Protein AF-A0A5E7ZME6-F1 (afdb_monomer_lite)

Secondary structure (DSSP, 8-state):
-------------THHHHHHHHHHHHHHHHHHHHHHH--PPPHHHHHHHHHHHHHHHHHHHHHHHHH-GGGTGGGS-TTS-HHHHHHHHHHHHHHHHHHHHSTTTHHHHHHHHHHHHHHHHHHHHHHHHSSS-SSS-HHHHHHHHHHHHHHHHHHHHHH--

Sequence (161 aa):
MPGRGKINLRFGNRSRGIYSAVQFFKSLIISQFRCRINARPTMKTAKTILGIVLALFLIFSGVNHFTTPEMYLPLIPDFLPKSIVNVLAGVVEIILGIGVFIPTFKKRALLGIFLLMVAFLPIHIWDALKENPAIGTKTVALVRIGIQLVLIYLPWFARKD

Structure (mmCIF, N/CA/C/O backbone):
data_AF-A0A5E7ZME6-F1
#
_entry.id   AF-A0A5E7ZME6-F1
#
loop_
_atom_site.group_PDB
_atom_site.id
_atom_site.type_symbol
_atom_site.label_atom_id
_atom_site.label_alt_id
_atom_site.label_comp_id
_atom_site.label_asym_id
_atom_site.label_entity_id
_atom_site.label_seq_id
_atom_site.pdbx_PDB_ins_code
_atom_site.Cartn_x
_atom_site.Cartn_y
_atom_site.Cartn_z
_atom_site.occupancy
_atom_site.B_iso_or_equiv
_atom_site.auth_seq_id
_atom_site.auth_comp_id
_atom_site.auth_asym_id
_atom_site.auth_atom_id
_atom_site.pdbx_PDB_model_num
ATOM 1 N N . MET A 1 1 ? -3.627 29.720 101.512 1.00 50.31 1 MET A N 1
ATOM 2 C CA . MET A 1 1 ? -3.004 29.746 100.165 1.00 50.31 1 MET A CA 1
ATOM 3 C C . MET A 1 1 ? -3.432 28.485 99.433 1.00 50.31 1 MET A C 1
ATOM 5 O O . MET A 1 1 ? -3.336 27.432 100.050 1.00 50.31 1 MET A O 1
ATOM 9 N N . PRO A 1 2 ? -4.063 28.592 98.252 1.00 48.41 2 PRO A N 1
ATOM 10 C CA . PRO A 1 2 ? -3.372 28.544 96.943 1.00 48.41 2 PRO A CA 1
ATOM 11 C C . PRO A 1 2 ? -3.993 29.571 95.958 1.00 48.41 2 PRO A C 1
ATOM 13 O O . PRO A 1 2 ? -4.994 30.189 96.283 1.00 48.41 2 PRO A O 1
ATOM 16 N N . GLY A 1 3 ? -3.529 29.899 94.754 1.00 45.44 3 GLY A N 1
ATOM 17 C CA . GLY A 1 3 ? -2.396 29.548 93.901 1.00 45.44 3 GLY A CA 1
ATOM 18 C C . GLY A 1 3 ? -2.679 30.266 92.566 1.00 45.44 3 GLY A C 1
ATOM 19 O O . GLY A 1 3 ? -3.650 29.939 91.892 1.00 45.44 3 GLY A O 1
ATOM 20 N N . ARG A 1 4 ? -1.924 31.323 92.222 1.00 54.84 4 ARG A N 1
ATOM 21 C CA . ARG A 1 4 ? -2.170 32.143 91.016 1.00 54.84 4 ARG A CA 1
ATOM 22 C C . ARG A 1 4 ? -1.725 31.388 89.757 1.00 54.84 4 ARG A C 1
ATOM 24 O O . ARG A 1 4 ? -0.528 31.287 89.499 1.00 54.84 4 ARG A O 1
ATOM 31 N N . GLY A 1 5 ? -2.677 30.910 88.956 1.00 49.97 5 GLY A N 1
ATOM 32 C CA . GLY A 1 5 ? -2.418 30.398 87.609 1.00 49.97 5 GLY A CA 1
ATOM 33 C C . GLY A 1 5 ? -2.094 31.540 86.640 1.00 49.97 5 GLY A C 1
ATOM 34 O O . GLY A 1 5 ? -2.937 32.396 86.385 1.00 49.97 5 GLY A O 1
ATOM 35 N N . LYS A 1 6 ? -0.868 31.574 86.107 1.00 56.53 6 LYS A N 1
ATOM 36 C CA . LYS A 1 6 ? -0.487 32.470 85.003 1.00 56.53 6 LYS A CA 1
ATOM 37 C C . LYS A 1 6 ? -0.958 31.862 83.681 1.00 56.53 6 LYS A C 1
ATOM 39 O O . LYS A 1 6 ? -0.518 30.775 83.316 1.00 56.53 6 LYS A O 1
ATOM 44 N N . ILE A 1 7 ? -1.816 32.575 82.957 1.00 55.34 7 ILE A N 1
ATOM 45 C CA . ILE A 1 7 ? -2.251 32.201 81.607 1.00 55.34 7 ILE A CA 1
ATOM 46 C C . ILE A 1 7 ? -1.178 32.683 80.627 1.00 55.34 7 ILE A C 1
ATOM 48 O O . ILE A 1 7 ? -0.915 33.879 80.528 1.00 55.34 7 ILE A O 1
ATOM 52 N N . ASN A 1 8 ? -0.530 31.752 79.930 1.00 49.56 8 ASN A N 1
ATOM 53 C CA . ASN A 1 8 ? 0.511 32.048 78.950 1.00 49.56 8 ASN A CA 1
ATOM 54 C C . ASN A 1 8 ? -0.095 31.925 77.543 1.00 49.56 8 ASN A C 1
ATOM 56 O O . ASN A 1 8 ? -0.317 30.819 77.049 1.00 49.56 8 ASN A O 1
ATOM 60 N N . LEU A 1 9 ? -0.423 33.056 76.912 1.00 53.69 9 LEU A N 1
ATOM 61 C CA . LEU A 1 9 ? -0.984 33.085 75.558 1.00 53.69 9 LEU A CA 1
ATOM 62 C C . LEU A 1 9 ? 0.144 32.953 74.527 1.00 53.69 9 LEU A C 1
ATOM 64 O O . LEU A 1 9 ? 0.828 33.915 74.182 1.00 53.69 9 LEU A O 1
ATOM 68 N N . ARG A 1 10 ? 0.333 31.732 74.017 1.00 54.75 10 ARG A N 1
ATOM 69 C CA . ARG A 1 10 ? 1.189 31.452 72.857 1.00 54.75 10 ARG A CA 1
ATOM 70 C C . ARG A 1 10 ? 0.502 31.968 71.589 1.00 54.75 10 ARG A C 1
ATOM 72 O O . ARG A 1 10 ? -0.414 31.333 71.072 1.00 54.75 10 ARG A O 1
ATOM 79 N N . PHE A 1 11 ? 0.977 33.087 71.048 1.00 53.84 11 PHE A N 1
ATOM 80 C CA . PHE A 1 11 ? 0.619 33.514 69.695 1.00 53.84 11 PHE A CA 1
ATOM 81 C C . PHE A 1 11 ? 1.284 32.581 68.673 1.00 53.84 11 PHE A C 1
ATOM 83 O O . PHE A 1 11 ? 2.472 32.685 68.369 1.00 53.84 11 PHE A O 1
ATOM 90 N N . GLY A 1 12 ? 0.511 31.614 68.175 1.00 51.16 12 GLY A N 1
ATOM 91 C CA . GLY A 1 12 ? 0.915 30.712 67.101 1.00 51.16 12 GLY A CA 1
ATOM 92 C C . GLY A 1 12 ? 1.157 31.473 65.795 1.00 51.16 12 GLY A C 1
ATOM 93 O O . GLY A 1 12 ? 0.300 32.220 65.325 1.00 51.16 12 GLY A O 1
ATOM 94 N N . ASN A 1 13 ? 2.339 31.275 65.212 1.00 55.84 13 ASN A N 1
ATOM 95 C CA . ASN A 1 13 ? 2.800 31.910 63.981 1.00 55.84 13 ASN A CA 1
ATOM 96 C C . ASN A 1 13 ? 1.901 31.537 62.779 1.00 55.84 13 ASN A C 1
ATOM 98 O O . ASN A 1 13 ? 2.065 30.484 62.159 1.00 55.84 13 ASN A O 1
ATOM 102 N N . ARG A 1 14 ? 0.953 32.427 62.457 1.00 54.22 14 ARG A N 1
ATOM 103 C CA . ARG A 1 14 ? -0.097 32.285 61.428 1.00 54.22 14 ARG A CA 1
ATOM 104 C C . ARG A 1 14 ? 0.441 32.221 59.985 1.00 54.22 14 ARG A C 1
ATOM 106 O O . ARG A 1 14 ? -0.278 31.798 59.085 1.00 54.22 14 ARG A O 1
ATOM 113 N N . SER A 1 15 ? 1.708 32.577 59.755 1.00 51.84 15 SER A N 1
ATOM 114 C CA . SER A 1 15 ? 2.307 32.612 58.410 1.00 51.84 15 SER A CA 1
ATOM 115 C C . SER A 1 15 ? 2.520 31.226 57.782 1.00 51.84 15 SER A C 1
ATOM 117 O O . SER A 1 15 ? 2.414 31.092 56.567 1.00 51.84 15 SER A O 1
ATOM 119 N N . ARG A 1 16 ? 2.742 30.164 58.573 1.00 55.59 16 ARG A N 1
ATOM 120 C CA . ARG A 1 16 ? 3.042 28.815 58.042 1.00 55.59 16 ARG A CA 1
ATOM 121 C C . ARG A 1 16 ? 1.859 28.144 57.329 1.00 55.59 16 ARG A C 1
ATOM 123 O O . ARG A 1 16 ? 2.079 27.341 56.426 1.00 55.59 16 ARG A O 1
ATOM 130 N N . GLY A 1 17 ? 0.621 28.481 57.697 1.00 55.38 17 GLY A N 1
ATOM 131 C CA . GLY A 1 17 ? -0.581 27.886 57.097 1.00 55.38 17 GLY A CA 1
ATOM 132 C C . GLY A 1 17 ? -0.833 28.342 55.656 1.00 55.38 17 GLY A C 1
ATOM 133 O O . GLY A 1 17 ? -1.234 27.544 54.813 1.00 55.38 17 GLY A O 1
ATOM 134 N N . ILE A 1 18 ? -0.525 29.605 55.347 1.00 59.03 18 ILE A N 1
ATOM 135 C CA . ILE A 1 18 ? -0.781 30.195 54.024 1.00 59.03 18 ILE A CA 1
ATOM 136 C C . ILE A 1 18 ? 0.183 29.616 52.979 1.00 59.03 18 ILE A C 1
ATOM 138 O O . ILE A 1 18 ? -0.243 29.230 51.891 1.00 59.03 18 ILE A O 1
ATOM 142 N N . TYR A 1 19 ? 1.467 29.463 53.325 1.00 57.72 19 TYR A N 1
ATOM 143 C CA . TYR A 1 19 ? 2.449 28.847 52.425 1.00 57.72 19 TYR A CA 1
ATOM 144 C C . TYR A 1 19 ? 2.139 27.371 52.143 1.00 57.72 19 TYR A C 1
ATOM 146 O O . TYR A 1 19 ? 2.318 26.918 51.015 1.00 57.72 19 TYR A O 1
ATOM 154 N N . SER A 1 20 ? 1.621 26.630 53.128 1.00 62.12 20 SER A N 1
ATOM 155 C CA . SER A 1 20 ? 1.208 25.233 52.945 1.00 62.12 20 SER A CA 1
ATOM 156 C C . SER A 1 20 ? 0.005 25.108 52.000 1.00 62.12 20 SER A C 1
ATOM 158 O O . SER A 1 20 ? 0.024 24.274 51.096 1.00 62.12 20 SER A O 1
ATOM 160 N N . ALA A 1 21 ? -0.986 25.997 52.126 1.00 61.28 21 ALA A N 1
ATOM 161 C CA . ALA A 1 21 ? -2.151 26.019 51.244 1.00 61.28 21 ALA A CA 1
ATOM 162 C C . ALA A 1 21 ? -1.773 26.364 49.792 1.00 61.28 21 ALA A C 1
ATOM 164 O O . ALA A 1 21 ? -2.169 25.657 48.869 1.00 61.28 21 ALA A O 1
ATOM 165 N N . VAL A 1 22 ? -0.946 27.391 49.568 1.00 66.75 22 VAL A N 1
ATOM 166 C CA . VAL A 1 22 ? -0.503 27.772 48.211 1.00 66.75 22 VAL A CA 1
ATOM 167 C C . VAL A 1 22 ? 0.304 26.650 47.545 1.00 66.75 22 VAL A C 1
ATOM 169 O O . VAL A 1 22 ? 0.124 26.392 46.354 1.00 66.75 22 VAL A O 1
ATOM 172 N N . GLN A 1 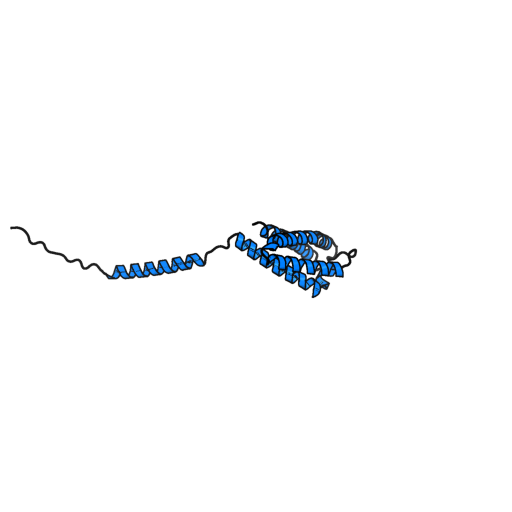23 ? 1.156 25.945 48.295 1.00 67.25 23 GLN A N 1
ATOM 173 C CA . GLN A 1 23 ? 1.900 24.795 47.768 1.00 67.25 23 GLN A CA 1
ATOM 174 C C . GLN A 1 23 ? 0.989 23.598 47.465 1.00 67.25 23 GLN A C 1
ATOM 176 O O . GLN A 1 23 ? 1.177 22.924 46.451 1.00 67.25 23 GLN A O 1
ATOM 181 N N . PHE A 1 24 ? -0.043 23.373 48.279 1.00 70.50 24 PHE A N 1
ATOM 182 C CA . PHE A 1 24 ? -1.050 22.343 48.030 1.00 70.50 24 PHE A CA 1
ATOM 183 C C . PHE A 1 24 ? -1.856 22.629 46.754 1.00 70.50 24 PHE A C 1
ATOM 185 O O . PHE A 1 24 ? -1.987 21.749 45.907 1.00 70.50 24 PHE A O 1
ATOM 192 N N . PHE A 1 25 ? -2.311 23.870 46.551 1.00 68.50 25 PHE A N 1
ATOM 193 C CA . PHE A 1 25 ? -3.027 24.263 45.331 1.00 68.50 25 PHE A CA 1
ATOM 194 C C . PHE A 1 25 ? -2.137 24.214 44.080 1.00 68.50 25 PHE A C 1
ATOM 196 O O . PHE A 1 25 ? -2.591 23.749 43.034 1.00 68.50 25 PHE A O 1
ATOM 203 N N . LYS A 1 26 ? -0.855 24.600 44.174 1.00 66.75 26 LYS A N 1
ATOM 204 C CA . LYS A 1 26 ? 0.111 24.418 43.073 1.00 66.75 26 LYS A CA 1
ATOM 205 C C . LYS A 1 26 ? 0.311 22.940 42.729 1.00 66.75 26 LYS A C 1
ATOM 207 O O . LYS A 1 26 ? 0.281 22.591 41.554 1.00 66.75 26 LYS A O 1
ATOM 212 N N . SER A 1 27 ? 0.459 22.074 43.732 1.00 64.62 27 SER A N 1
ATOM 213 C CA . SER A 1 27 ? 0.578 20.622 43.539 1.00 64.62 27 SER A CA 1
ATOM 214 C C . SER A 1 27 ? -0.684 20.020 42.913 1.00 64.62 27 SER A C 1
ATOM 216 O O . SER A 1 27 ? -0.594 19.221 41.982 1.00 64.62 27 SER A O 1
ATOM 218 N N . LEU A 1 28 ? -1.866 20.462 43.353 1.00 65.38 28 LEU A N 1
ATOM 219 C CA . LEU A 1 28 ? -3.142 19.988 42.826 1.00 65.38 28 LEU A CA 1
ATOM 220 C C . LEU A 1 28 ? -3.318 20.387 41.356 1.00 65.38 28 LEU A C 1
ATOM 222 O O . LEU A 1 28 ? -3.653 19.539 40.536 1.00 65.38 28 LEU A O 1
ATOM 226 N N . ILE A 1 29 ? -3.013 21.636 40.992 1.00 63.41 29 ILE A N 1
ATOM 227 C CA . ILE A 1 29 ? -3.069 22.081 39.594 1.00 63.41 29 ILE A CA 1
ATOM 228 C C . ILE A 1 29 ? -2.031 21.326 38.747 1.00 63.41 29 ILE A C 1
ATOM 230 O O . ILE A 1 29 ? -2.383 20.758 37.717 1.00 63.41 29 ILE A O 1
ATOM 234 N N . ILE A 1 30 ? -0.778 21.207 39.195 1.00 61.91 30 ILE A N 1
ATOM 235 C CA . ILE A 1 30 ? 0.262 20.466 38.455 1.00 61.91 30 ILE A CA 1
ATOM 236 C C . ILE A 1 30 ? -0.116 18.984 38.277 1.00 61.91 30 ILE A C 1
ATOM 238 O O . ILE A 1 30 ? 0.124 18.419 37.209 1.00 61.91 30 ILE A O 1
ATOM 242 N N . SER A 1 31 ? -0.749 18.364 39.276 1.00 61.78 31 SER A N 1
ATOM 243 C CA . SER A 1 31 ? -1.225 16.976 39.230 1.00 61.78 31 SER A CA 1
ATOM 244 C C . SER A 1 31 ? -2.341 16.774 38.197 1.00 61.78 31 SER A C 1
ATOM 246 O O . SER A 1 31 ? -2.250 15.879 37.351 1.00 61.78 31 SER A O 1
ATOM 248 N N . GLN A 1 32 ? -3.344 17.660 38.186 1.00 59.62 32 GLN A N 1
ATOM 249 C CA . GLN A 1 32 ? -4.463 17.592 37.237 1.00 59.62 32 GLN A CA 1
ATOM 250 C C . GLN A 1 32 ? -4.002 17.820 35.788 1.00 59.62 32 GLN A C 1
ATOM 252 O O . GLN A 1 32 ? -4.468 17.144 34.870 1.00 59.62 32 GLN A O 1
ATOM 257 N N . PHE A 1 33 ? -3.023 18.706 35.570 1.00 55.19 33 PHE A N 1
ATOM 258 C CA . PHE A 1 33 ? -2.449 18.916 34.240 1.00 55.19 33 PHE A CA 1
ATOM 259 C C . PHE A 1 33 ? -1.525 17.771 33.808 1.00 55.19 33 PHE A C 1
ATOM 261 O O . PHE A 1 33 ? -1.570 17.379 32.646 1.00 55.19 33 PHE A O 1
ATOM 268 N N . ARG A 1 34 ? -0.745 17.161 34.714 1.00 53.06 34 ARG A N 1
ATOM 269 C CA . ARG A 1 34 ? 0.191 16.066 34.386 1.00 53.06 34 ARG A CA 1
ATOM 270 C C . ARG A 1 34 ? -0.505 14.765 33.970 1.00 53.06 34 ARG A C 1
ATOM 272 O O . ARG A 1 34 ? 0.045 14.028 33.154 1.00 53.06 34 ARG A O 1
ATOM 279 N N . CYS A 1 35 ? -1.721 14.511 34.455 1.00 50.28 35 CYS A N 1
ATOM 280 C CA . CYS A 1 35 ? -2.503 13.328 34.082 1.00 50.28 35 CYS A CA 1
ATOM 281 C C . CYS A 1 35 ? -2.935 13.339 32.600 1.00 50.28 35 CYS A C 1
ATOM 283 O O . CYS A 1 35 ? -3.004 12.289 31.963 1.00 50.28 35 CYS A O 1
ATOM 285 N N . ARG A 1 36 ? -3.154 14.522 32.011 1.00 54.22 36 ARG A N 1
ATOM 286 C CA . ARG A 1 36 ? -3.699 14.646 30.649 1.00 54.22 36 ARG A CA 1
ATOM 287 C C . ARG A 1 36 ? -2.643 14.604 29.537 1.00 54.22 36 ARG A C 1
ATOM 289 O O . ARG A 1 36 ? -2.975 14.253 28.412 1.00 54.22 36 ARG A O 1
ATOM 296 N N . ILE A 1 37 ? -1.383 14.917 29.849 1.00 60.16 37 ILE A N 1
ATOM 297 C CA . ILE A 1 37 ? -0.277 14.997 28.866 1.00 60.16 37 ILE A CA 1
ATOM 298 C C . ILE A 1 37 ? 0.456 13.657 28.685 1.00 60.16 37 ILE A C 1
ATOM 300 O O . ILE A 1 37 ? 1.175 13.477 27.710 1.00 60.16 37 ILE A O 1
ATOM 304 N N . ASN A 1 38 ? 0.260 12.704 29.603 1.00 53.81 38 ASN A N 1
ATOM 305 C CA . ASN A 1 38 ? 0.956 11.411 29.615 1.00 53.81 38 ASN A CA 1
ATOM 306 C C . ASN A 1 38 ? 0.078 10.224 29.184 1.00 53.81 38 ASN A C 1
ATOM 308 O O . ASN A 1 38 ? 0.461 9.069 29.390 1.00 53.81 38 ASN A O 1
ATOM 312 N N . ALA A 1 39 ? -1.097 10.484 28.605 1.00 64.88 39 ALA A N 1
ATOM 313 C CA . ALA A 1 39 ? -1.959 9.427 28.095 1.00 64.88 39 ALA A CA 1
ATOM 314 C C . ALA A 1 39 ? -1.250 8.701 26.940 1.00 64.88 39 ALA A C 1
ATOM 316 O O . ALA A 1 39 ? -1.210 9.180 25.807 1.00 64.88 39 ALA A O 1
ATOM 317 N N . ARG A 1 40 ? -0.654 7.539 27.235 1.00 68.69 40 ARG A N 1
ATOM 318 C CA . ARG A 1 40 ? -0.063 6.672 26.215 1.00 68.69 40 ARG A CA 1
ATOM 319 C C . ARG A 1 40 ? -1.175 6.228 25.261 1.00 68.69 40 ARG A C 1
ATOM 321 O O . ARG A 1 40 ? -2.223 5.788 25.743 1.00 68.69 40 ARG A O 1
ATOM 328 N N . PRO A 1 41 ? -0.980 6.312 23.935 1.00 71.81 41 PRO A N 1
ATOM 329 C CA . PRO A 1 41 ? -1.963 5.794 23.000 1.00 71.81 41 PRO A CA 1
ATOM 330 C C . PRO A 1 41 ? -2.183 4.310 23.292 1.00 71.81 41 PRO A C 1
ATOM 332 O O . PRO A 1 41 ? -1.238 3.525 23.366 1.00 71.81 41 PRO A O 1
ATOM 335 N N . THR A 1 42 ? -3.442 3.924 23.489 1.00 85.75 42 THR A N 1
ATOM 336 C CA . THR A 1 42 ? -3.787 2.509 23.652 1.00 85.75 42 THR A CA 1
ATOM 337 C C . THR A 1 42 ? -3.463 1.752 22.362 1.00 85.75 42 THR A C 1
ATOM 339 O O . THR A 1 42 ? -3.467 2.337 21.275 1.00 85.75 42 THR A O 1
ATOM 342 N N . MET A 1 43 ? -3.252 0.434 22.442 1.00 85.75 43 MET A N 1
ATOM 343 C CA . MET A 1 43 ? -3.012 -0.394 21.248 1.00 85.75 43 MET A CA 1
ATOM 344 C C . MET A 1 43 ? -4.116 -0.245 20.189 1.00 85.75 43 MET A C 1
ATOM 346 O O . MET A 1 43 ? -3.839 -0.296 18.993 1.00 85.75 43 MET A O 1
ATOM 350 N N . LYS A 1 44 ? -5.360 0.009 20.611 1.00 86.50 44 LYS A N 1
ATOM 351 C CA . LYS A 1 44 ? -6.496 0.265 19.716 1.00 86.50 44 LYS A CA 1
ATOM 352 C C . LYS A 1 44 ? -6.382 1.610 18.990 1.00 86.50 44 LYS A C 1
ATOM 354 O O . LYS A 1 44 ? -6.655 1.699 17.790 1.00 86.50 44 LYS A O 1
ATOM 359 N N . THR A 1 45 ? -5.936 2.648 19.699 1.00 89.50 45 THR A N 1
ATOM 360 C CA . THR A 1 45 ? -5.634 3.961 19.112 1.00 89.50 45 THR A CA 1
ATOM 361 C C . THR A 1 45 ? -4.497 3.841 18.099 1.00 89.50 45 THR A C 1
ATOM 363 O O . THR A 1 45 ? -4.643 4.302 16.970 1.00 89.50 45 THR A O 1
ATOM 366 N N . ALA A 1 46 ? -3.412 3.143 18.453 1.00 91.50 46 ALA A N 1
ATOM 367 C CA . ALA A 1 46 ? -2.265 2.933 17.570 1.00 91.50 46 ALA A CA 1
ATOM 368 C C . ALA A 1 46 ? -2.647 2.189 16.277 1.00 91.50 46 ALA A C 1
ATOM 370 O O . ALA A 1 46 ? -2.308 2.645 15.188 1.00 91.50 46 ALA A O 1
ATOM 371 N N . LYS A 1 47 ? -3.427 1.101 16.369 1.00 93.06 47 LYS A N 1
ATOM 372 C CA . LYS A 1 47 ? -3.944 0.372 15.193 1.00 93.06 47 LYS A CA 1
ATOM 373 C C . LYS A 1 47 ? -4.840 1.237 14.308 1.00 93.06 47 LYS A C 1
ATOM 375 O O . LYS A 1 47 ? -4.811 1.110 13.088 1.00 93.06 47 LYS A O 1
ATOM 380 N N . THR A 1 48 ? -5.622 2.135 14.907 1.00 93.31 48 THR A N 1
ATOM 381 C CA . THR A 1 48 ? -6.470 3.064 14.149 1.00 93.31 48 THR A CA 1
ATOM 382 C C . THR A 1 48 ? -5.646 4.103 13.402 1.00 93.31 48 THR A C 1
ATOM 384 O O . THR A 1 48 ? -5.887 4.299 12.215 1.00 93.31 48 THR A O 1
ATOM 387 N N . ILE A 1 49 ? -4.650 4.706 14.056 1.00 95.31 49 ILE A N 1
ATOM 388 C CA . ILE A 1 49 ? -3.722 5.641 13.408 1.00 95.31 49 ILE A CA 1
ATOM 389 C C . ILE A 1 49 ? -2.978 4.935 12.271 1.00 95.31 49 ILE A C 1
ATOM 391 O O . ILE A 1 49 ? -2.930 5.454 11.161 1.00 95.31 49 ILE A O 1
ATOM 395 N N . LEU A 1 50 ? -2.476 3.721 12.513 1.00 96.25 50 LEU A N 1
ATOM 396 C CA . LEU A 1 50 ? -1.803 2.921 11.493 1.00 96.25 50 LEU A CA 1
ATOM 397 C C . LEU A 1 50 ? -2.707 2.648 10.283 1.00 96.25 50 LEU A C 1
ATOM 399 O O . LEU A 1 50 ? -2.276 2.819 9.147 1.00 96.25 50 LEU A O 1
ATOM 403 N N . GLY A 1 51 ? -3.965 2.263 10.517 1.00 97.00 51 GLY A N 1
ATOM 404 C CA . GLY A 1 51 ? -4.940 2.068 9.445 1.00 97.00 51 GLY A CA 1
ATOM 405 C C . GLY A 1 51 ? -5.167 3.335 8.618 1.00 97.00 51 GLY A C 1
ATOM 406 O O . GLY A 1 51 ? -5.192 3.256 7.396 1.00 97.00 51 GLY A O 1
ATOM 407 N N . ILE A 1 52 ? -5.269 4.501 9.264 1.00 97.44 52 ILE A N 1
ATOM 408 C CA . ILE A 1 52 ? -5.418 5.793 8.575 1.00 97.44 52 ILE A CA 1
ATOM 409 C C . ILE A 1 52 ? -4.186 6.105 7.718 1.00 97.44 52 ILE A C 1
ATOM 411 O O . ILE A 1 52 ? -4.333 6.489 6.562 1.00 97.44 52 ILE A O 1
ATOM 415 N N . VAL A 1 53 ? -2.979 5.908 8.253 1.00 98.12 53 VAL A N 1
ATOM 416 C CA . VAL A 1 53 ? -1.732 6.140 7.504 1.00 98.12 53 VAL A CA 1
ATOM 417 C C . VAL A 1 53 ? -1.658 5.231 6.275 1.00 98.12 53 VAL A C 1
ATOM 419 O O . VAL A 1 53 ? -1.383 5.715 5.180 1.00 98.12 53 VAL A O 1
ATOM 422 N N . LEU A 1 54 ? -1.968 3.938 6.429 1.00 97.81 54 LEU A N 1
ATOM 423 C CA . LEU A 1 54 ? -2.035 2.999 5.305 1.00 97.81 54 LEU A CA 1
ATOM 424 C C . LEU A 1 54 ? -3.076 3.421 4.266 1.00 97.81 54 LEU A C 1
ATOM 426 O O . LEU A 1 54 ? -2.807 3.352 3.075 1.00 97.81 54 LEU A O 1
ATOM 430 N N . ALA A 1 55 ? -4.251 3.869 4.705 1.00 98.31 55 ALA A N 1
ATOM 431 C CA . ALA A 1 55 ? -5.320 4.302 3.814 1.00 98.31 55 ALA A CA 1
ATOM 432 C C . ALA A 1 55 ? -4.914 5.510 2.965 1.00 98.31 55 ALA A C 1
ATOM 434 O O . ALA A 1 55 ? -5.113 5.498 1.754 1.00 98.31 55 ALA A O 1
ATOM 435 N N . LEU A 1 56 ? -4.308 6.527 3.584 1.00 98.62 56 LEU A N 1
ATOM 436 C CA . LEU A 1 56 ? -3.807 7.703 2.870 1.00 98.62 56 LEU A CA 1
ATOM 437 C C . LEU A 1 56 ? -2.690 7.330 1.892 1.00 98.62 56 LEU A C 1
ATOM 439 O O . LEU A 1 56 ? -2.693 7.805 0.760 1.00 98.62 56 LEU A O 1
ATOM 443 N N . PHE A 1 57 ? -1.775 6.449 2.305 1.00 98.25 57 PHE A N 1
ATOM 444 C CA . PHE A 1 57 ? -0.719 5.935 1.436 1.00 98.25 57 PHE A CA 1
ATOM 445 C C . PHE A 1 57 ? -1.287 5.193 0.213 1.00 98.25 57 PHE A C 1
ATOM 447 O O . PHE A 1 57 ? -0.863 5.464 -0.906 1.00 98.25 57 PHE A O 1
ATOM 454 N N . LEU A 1 58 ? -2.283 4.320 0.405 1.00 98.25 58 LEU A N 1
ATOM 455 C CA . LEU A 1 58 ? -2.948 3.587 -0.681 1.00 98.25 58 LEU A CA 1
ATOM 456 C C . LEU A 1 58 ? -3.731 4.512 -1.617 1.00 98.25 58 LEU A C 1
ATOM 458 O O . LEU A 1 58 ? -3.670 4.331 -2.824 1.00 98.25 58 LEU A O 1
ATOM 462 N N . ILE A 1 59 ? -4.432 5.522 -1.096 1.00 98.81 59 ILE A N 1
ATOM 463 C CA . ILE A 1 59 ? -5.127 6.503 -1.946 1.00 98.81 59 ILE A CA 1
ATOM 464 C C . ILE A 1 59 ? -4.115 7.284 -2.785 1.00 98.81 59 ILE A C 1
ATOM 466 O O . ILE A 1 59 ? -4.326 7.466 -3.980 1.00 98.81 59 ILE A O 1
ATOM 470 N N . PHE A 1 60 ? -3.011 7.721 -2.177 1.00 98.62 60 PHE A N 1
ATOM 471 C CA . PHE A 1 60 ? -1.951 8.430 -2.887 1.00 98.62 60 PHE A CA 1
ATOM 472 C C . PHE A 1 60 ? -1.315 7.559 -3.983 1.00 98.62 60 PHE A C 1
ATOM 474 O O . PHE A 1 60 ? -1.230 7.997 -5.127 1.00 98.62 60 PHE A O 1
ATOM 481 N N . SER A 1 61 ? -0.933 6.316 -3.661 1.00 97.69 61 SER A N 1
ATOM 482 C CA . SER A 1 61 ? -0.421 5.346 -4.642 1.00 97.69 61 SER A CA 1
ATOM 483 C C . SER A 1 61 ? -1.432 5.093 -5.763 1.00 97.69 61 SER A C 1
ATOM 485 O O . SER A 1 61 ? -1.090 5.165 -6.943 1.00 97.69 61 SER A O 1
ATOM 487 N N . GLY A 1 62 ? -2.700 4.910 -5.395 1.00 98.44 62 GLY A N 1
ATOM 488 C CA . GLY A 1 62 ? -3.785 4.646 -6.323 1.00 98.44 62 GLY A CA 1
ATOM 489 C C . GLY A 1 62 ? -4.019 5.792 -7.299 1.00 98.44 62 GLY A C 1
ATOM 490 O O . GLY A 1 62 ? -4.219 5.549 -8.482 1.00 98.44 62 GLY A O 1
ATOM 491 N N . VAL A 1 63 ? -3.926 7.046 -6.847 1.00 98.62 63 VAL A N 1
ATOM 492 C CA . VAL A 1 63 ? -3.958 8.223 -7.733 1.00 98.62 63 VAL A CA 1
ATOM 493 C C . VAL A 1 63 ? -2.732 8.252 -8.652 1.00 98.62 63 VAL A C 1
ATOM 495 O O . VAL A 1 63 ? -2.871 8.513 -9.849 1.00 98.62 63 VAL A O 1
ATOM 498 N N . ASN A 1 64 ? -1.551 7.915 -8.129 1.00 98.12 64 ASN A N 1
ATOM 499 C CA . ASN A 1 64 ? -0.310 7.890 -8.903 1.00 98.12 64 ASN A CA 1
ATOM 500 C C . ASN A 1 64 ? -0.329 6.886 -10.067 1.00 98.12 64 ASN A C 1
ATOM 502 O O . ASN A 1 64 ? 0.324 7.136 -11.080 1.00 98.12 64 ASN A O 1
ATOM 506 N N . HIS A 1 65 ? -1.112 5.805 -9.985 1.00 97.94 65 HIS A N 1
ATOM 507 C CA . HIS A 1 65 ? -1.325 4.900 -11.121 1.00 97.94 65 HIS A CA 1
ATOM 508 C C . HIS A 1 65 ? -1.887 5.618 -12.362 1.00 97.94 65 HIS A C 1
ATOM 510 O O . HIS A 1 65 ? -1.637 5.171 -13.482 1.00 97.94 65 HIS A O 1
ATOM 516 N N . PHE A 1 66 ? -2.625 6.719 -12.185 1.00 97.94 66 PHE A N 1
ATOM 517 C CA . PHE A 1 66 ? -3.221 7.497 -13.274 1.00 97.94 66 PHE A CA 1
ATOM 518 C C . PHE A 1 66 ? -2.362 8.689 -13.690 1.00 97.94 66 PHE A C 1
ATOM 520 O O . PHE A 1 66 ? -2.303 9.011 -14.874 1.00 97.94 66 PHE A O 1
ATOM 527 N N . THR A 1 67 ? -1.713 9.356 -12.732 1.00 98.00 67 THR A N 1
ATOM 528 C CA . THR A 1 67 ? -0.929 10.572 -13.002 1.00 98.00 67 THR A CA 1
ATOM 529 C C . THR A 1 67 ? 0.497 10.280 -13.451 1.00 98.00 67 THR A C 1
ATOM 531 O O . THR A 1 67 ? 1.098 11.118 -14.114 1.00 98.00 67 THR A O 1
ATOM 534 N N . THR A 1 68 ? 1.050 9.124 -13.078 1.00 96.69 68 THR A N 1
ATOM 535 C CA . THR A 1 68 ? 2.448 8.752 -13.356 1.00 96.69 68 THR A CA 1
ATOM 536 C C . THR A 1 68 ? 2.563 7.248 -13.675 1.00 96.69 68 THR A C 1
ATOM 538 O O . THR A 1 68 ? 3.284 6.506 -12.994 1.00 96.69 68 THR A O 1
ATOM 541 N N . PRO A 1 69 ? 1.816 6.744 -14.680 1.00 96.31 69 PRO A N 1
ATOM 542 C CA . PRO A 1 69 ? 1.758 5.317 -15.012 1.00 96.31 69 PRO A CA 1
ATOM 543 C C . PRO A 1 69 ? 3.120 4.716 -15.396 1.00 96.31 69 PRO A C 1
ATOM 545 O O . PRO A 1 69 ? 3.343 3.519 -15.203 1.00 96.31 69 PRO A O 1
ATOM 548 N N . GLU A 1 70 ? 4.059 5.519 -15.896 1.00 94.50 70 GLU A N 1
ATOM 549 C CA . GLU A 1 70 ? 5.422 5.120 -16.257 1.00 94.50 70 GLU A CA 1
ATOM 550 C C . GLU A 1 70 ? 6.213 4.509 -15.092 1.00 94.50 70 GLU A C 1
ATOM 552 O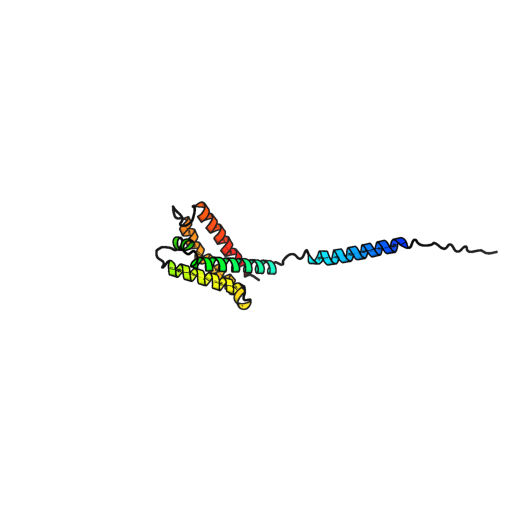 O . GLU A 1 70 ? 7.112 3.705 -15.326 1.00 94.50 70 GLU A O 1
ATOM 557 N N . MET A 1 71 ? 5.849 4.814 -13.840 1.00 92.12 71 MET A N 1
ATOM 558 C CA . MET A 1 71 ? 6.449 4.176 -12.664 1.00 92.12 71 MET A CA 1
ATOM 559 C C . MET A 1 71 ? 5.954 2.745 -12.430 1.00 92.12 71 MET A C 1
ATOM 561 O O . MET A 1 71 ? 6.599 1.996 -11.707 1.00 92.12 71 MET A O 1
ATOM 565 N N . TYR A 1 72 ? 4.817 2.352 -13.002 1.00 95.00 72 TYR A N 1
ATOM 566 C CA . TYR A 1 72 ? 4.134 1.098 -12.671 1.00 95.00 72 TYR A CA 1
ATOM 567 C C . TYR A 1 72 ? 4.125 0.112 -13.836 1.00 95.00 72 TYR A C 1
ATOM 569 O O . TYR A 1 72 ? 4.366 -1.080 -13.643 1.00 95.00 72 TYR A O 1
ATOM 577 N N . LEU A 1 73 ? 3.899 0.600 -15.060 1.00 96.31 73 LEU A N 1
ATOM 578 C CA . LEU A 1 73 ? 3.850 -0.229 -16.268 1.00 96.31 73 LEU A CA 1
ATOM 579 C C . LEU A 1 73 ? 5.091 -1.128 -16.463 1.00 96.31 73 LEU A C 1
ATOM 581 O O . LEU A 1 73 ? 4.906 -2.272 -16.884 1.00 96.31 73 LEU A O 1
ATOM 585 N N . PRO A 1 74 ? 6.331 -0.700 -16.139 1.00 95.00 74 PRO A N 1
ATOM 586 C CA . PRO A 1 74 ? 7.512 -1.557 -16.266 1.00 95.00 74 PRO A CA 1
ATOM 587 C C . PRO A 1 74 ? 7.518 -2.778 -15.330 1.00 95.00 74 PRO A C 1
ATOM 589 O O . PRO A 1 74 ? 8.168 -3.780 -15.634 1.00 95.00 74 PRO A O 1
ATOM 592 N N . LEU A 1 75 ? 6.797 -2.716 -14.204 1.00 94.50 75 LEU A N 1
ATOM 593 C CA . LEU A 1 75 ? 6.685 -3.831 -13.256 1.00 94.50 75 LEU A CA 1
ATOM 594 C C . LEU A 1 75 ? 5.690 -4.893 -13.732 1.00 94.50 75 LEU A C 1
ATOM 596 O O . LEU A 1 75 ? 5.827 -6.061 -13.375 1.00 94.50 75 LEU A O 1
ATOM 600 N N . ILE A 1 76 ? 4.694 -4.507 -14.532 1.00 94.69 76 ILE A N 1
ATOM 601 C CA . ILE A 1 76 ? 3.647 -5.423 -14.985 1.00 94.69 76 ILE A CA 1
ATOM 602 C C . ILE A 1 76 ? 4.221 -6.366 -16.061 1.00 94.69 76 ILE A C 1
ATOM 604 O O . ILE A 1 76 ? 4.761 -5.877 -17.059 1.00 94.69 76 ILE A O 1
ATOM 608 N N . PRO A 1 77 ? 4.097 -7.701 -15.901 1.00 90.62 77 PRO A N 1
ATOM 609 C CA . PRO A 1 77 ? 4.572 -8.668 -16.890 1.00 90.62 77 PRO A CA 1
ATOM 610 C C . PRO A 1 77 ? 3.965 -8.469 -18.285 1.00 90.62 77 PRO A C 1
ATOM 612 O O . PRO A 1 77 ? 2.787 -8.139 -18.416 1.00 90.62 77 PRO A O 1
ATOM 615 N N . ASP A 1 78 ? 4.751 -8.734 -19.331 1.00 91.19 78 ASP A N 1
ATOM 616 C CA . ASP A 1 78 ? 4.369 -8.469 -20.729 1.00 91.19 78 ASP A CA 1
ATOM 617 C C . ASP A 1 78 ? 3.186 -9.307 -21.236 1.00 91.19 78 ASP A C 1
ATOM 619 O O . ASP A 1 78 ? 2.512 -8.907 -22.180 1.00 91.19 78 ASP A O 1
ATOM 623 N N . PHE A 1 79 ? 2.892 -10.446 -20.601 1.00 92.62 79 PHE A N 1
ATOM 624 C CA . PHE A 1 79 ? 1.750 -11.292 -20.965 1.00 92.62 79 PHE A CA 1
ATOM 625 C C . PHE A 1 79 ? 0.395 -10.744 -20.476 1.00 92.62 79 PHE A C 1
ATOM 627 O O . PHE A 1 79 ? -0.644 -11.325 -20.787 1.00 92.62 79 PHE A O 1
ATOM 634 N N . LEU A 1 80 ? 0.384 -9.655 -19.697 1.00 93.75 80 LEU A N 1
ATOM 635 C CA . LEU A 1 80 ? -0.832 -9.000 -19.213 1.00 93.75 80 LEU A CA 1
ATOM 636 C C . LEU A 1 80 ? -1.104 -7.686 -19.963 1.00 93.75 80 LEU A C 1
ATOM 638 O O . LEU A 1 80 ? -0.168 -6.985 -20.351 1.00 93.75 80 LEU A O 1
ATOM 642 N N . PRO A 1 81 ? -2.380 -7.272 -20.096 1.00 96.38 81 PRO A N 1
ATOM 643 C CA . PRO A 1 81 ? -2.727 -5.967 -20.648 1.00 96.38 81 PRO A CA 1
ATOM 644 C C . PRO A 1 81 ? -2.351 -4.851 -19.658 1.00 96.38 81 PRO A C 1
ATOM 646 O O . PRO A 1 81 ? -3.163 -4.434 -18.828 1.00 96.38 81 PRO A O 1
ATOM 649 N N . LYS A 1 82 ? -1.103 -4.370 -19.740 1.00 95.75 82 LYS A N 1
ATOM 650 C CA . LYS A 1 82 ? -0.469 -3.499 -18.733 1.00 95.75 82 LYS A CA 1
ATOM 651 C C . LYS A 1 82 ? -1.315 -2.297 -18.327 1.00 95.75 82 LYS A C 1
ATOM 653 O O . LYS A 1 82 ? -1.533 -2.089 -17.139 1.00 95.75 82 LYS A O 1
ATOM 658 N N . SER A 1 83 ? -1.839 -1.545 -19.293 1.00 96.56 83 SER A N 1
ATOM 659 C CA . SER A 1 83 ? -2.636 -0.343 -19.015 1.00 96.56 83 SER A CA 1
ATOM 660 C C . SER A 1 83 ? -3.923 -0.658 -18.251 1.00 96.56 83 SER A C 1
ATOM 662 O O . SER A 1 83 ? -4.271 0.058 -17.316 1.00 96.56 83 SER A O 1
ATOM 664 N N . ILE A 1 84 ? -4.603 -1.755 -18.604 1.00 97.44 84 ILE A N 1
ATOM 665 C CA . ILE A 1 84 ? -5.840 -2.181 -17.936 1.00 97.44 84 ILE A CA 1
ATOM 666 C C . ILE A 1 84 ? -5.528 -2.627 -16.507 1.00 97.44 84 ILE A C 1
ATOM 668 O O . ILE A 1 84 ? -6.179 -2.177 -15.569 1.00 97.44 84 ILE A O 1
ATOM 672 N N . VAL A 1 85 ? -4.506 -3.469 -16.327 1.00 97.31 85 VAL A N 1
ATOM 673 C CA . VAL A 1 85 ? -4.089 -3.948 -15.000 1.00 97.31 85 VAL A CA 1
ATOM 674 C C . VAL A 1 85 ? -3.671 -2.784 -14.101 1.00 97.31 85 VAL A C 1
ATOM 676 O O . VAL A 1 85 ? -4.076 -2.740 -12.943 1.00 97.31 85 VAL A O 1
ATOM 679 N N . ASN A 1 86 ? -2.924 -1.820 -14.640 1.00 98.00 86 ASN A N 1
ATOM 680 C CA . ASN A 1 86 ? -2.497 -0.622 -13.924 1.00 98.00 86 ASN A CA 1
ATOM 681 C C . ASN A 1 86 ? -3.687 0.220 -13.435 1.00 98.00 86 ASN A C 1
ATOM 683 O O . ASN A 1 86 ? -3.742 0.598 -12.268 1.00 98.00 86 ASN A O 1
ATOM 687 N N . VAL A 1 87 ? -4.667 0.466 -14.313 1.00 98.38 87 VAL A N 1
ATOM 688 C CA . VAL A 1 87 ? -5.897 1.194 -13.964 1.00 98.38 87 VAL A CA 1
ATOM 689 C C . VAL A 1 87 ? -6.684 0.449 -12.888 1.00 98.38 87 VAL A C 1
ATOM 691 O O . VAL A 1 87 ? -7.096 1.053 -11.900 1.00 98.38 87 VAL A O 1
ATOM 694 N N . LEU A 1 88 ? -6.871 -0.864 -13.046 1.00 98.31 88 LEU A N 1
ATOM 695 C CA . LEU A 1 88 ? -7.607 -1.675 -12.076 1.00 98.31 88 LEU A CA 1
ATOM 696 C C . LEU A 1 88 ? -6.924 -1.688 -10.706 1.00 98.31 88 LEU A C 1
ATOM 698 O O . LEU A 1 88 ? -7.611 -1.541 -9.697 1.00 98.31 88 LEU A O 1
ATOM 702 N N . ALA A 1 89 ? -5.596 -1.817 -10.666 1.00 98.00 89 ALA A N 1
ATOM 703 C CA . ALA A 1 89 ? -4.828 -1.722 -9.430 1.00 98.00 89 ALA A CA 1
ATOM 704 C C . ALA A 1 89 ? -5.079 -0.376 -8.736 1.00 98.00 89 ALA A C 1
ATOM 706 O O . ALA A 1 89 ? -5.533 -0.370 -7.593 1.00 98.00 89 ALA A O 1
ATOM 707 N N . GLY A 1 90 ? -4.916 0.743 -9.452 1.00 98.50 90 GLY A N 1
ATOM 708 C CA . GLY A 1 90 ? -5.149 2.081 -8.902 1.00 98.50 90 GLY A CA 1
ATOM 709 C C . GLY A 1 90 ? -6.569 2.287 -8.365 1.00 98.50 90 GLY A C 1
ATOM 710 O O . GLY A 1 90 ? -6.748 2.800 -7.259 1.00 98.50 90 GLY A O 1
ATOM 711 N N . VAL A 1 91 ? -7.596 1.821 -9.089 1.00 98.81 91 VAL A N 1
ATOM 712 C CA . VAL A 1 91 ? -8.994 1.874 -8.616 1.00 98.81 91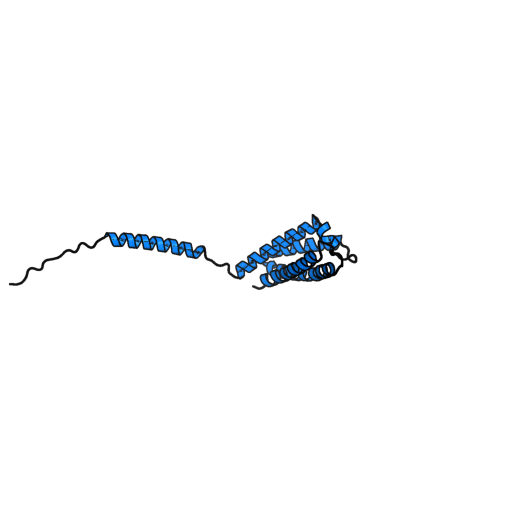 VAL A CA 1
ATOM 713 C C . VAL A 1 91 ? -9.172 1.071 -7.325 1.00 98.81 91 VAL A C 1
ATOM 715 O O . VAL A 1 91 ? -9.778 1.561 -6.369 1.00 98.81 91 VAL A O 1
ATOM 718 N N . VAL A 1 92 ? -8.650 -0.158 -7.277 1.00 98.69 92 VAL A N 1
ATOM 719 C CA . VAL A 1 92 ? -8.772 -1.030 -6.101 1.00 98.69 92 VAL A CA 1
ATOM 720 C C . VAL A 1 92 ? -8.051 -0.425 -4.894 1.00 98.69 92 VAL A C 1
ATOM 722 O O . VAL A 1 92 ? -8.616 -0.430 -3.798 1.00 98.69 92 VAL A O 1
ATOM 725 N N . GLU A 1 93 ? -6.858 0.146 -5.078 1.00 98.75 93 GLU A N 1
ATOM 726 C CA . GLU A 1 93 ? -6.116 0.837 -4.017 1.00 98.75 93 GLU A CA 1
ATOM 727 C C . GLU A 1 93 ? -6.923 1.995 -3.410 1.00 98.75 93 GLU A C 1
ATOM 729 O O . GLU A 1 93 ? -7.070 2.069 -2.185 1.00 98.75 93 GLU A O 1
ATOM 734 N N . ILE A 1 94 ? -7.520 2.846 -4.254 1.00 98.88 94 ILE A N 1
ATOM 735 C CA . ILE A 1 94 ? -8.350 3.980 -3.817 1.00 98.88 94 ILE A CA 1
ATOM 736 C C . ILE A 1 94 ? -9.587 3.493 -3.057 1.00 98.88 94 ILE A C 1
ATOM 738 O O . ILE A 1 94 ? -9.865 3.980 -1.959 1.00 98.88 94 ILE A O 1
ATOM 742 N N . ILE A 1 95 ? -10.324 2.521 -3.605 1.00 98.81 95 ILE A N 1
ATOM 743 C CA . ILE A 1 95 ? -11.545 1.988 -2.977 1.00 98.81 95 ILE A CA 1
ATOM 744 C C . ILE A 1 95 ? -11.230 1.397 -1.602 1.00 98.81 95 ILE A C 1
ATOM 746 O O . ILE A 1 95 ? -11.941 1.665 -0.629 1.00 98.81 95 ILE A O 1
ATOM 750 N N . LEU A 1 96 ? -10.159 0.608 -1.502 1.00 98.69 96 LEU A N 1
ATOM 751 C CA . LEU A 1 96 ? -9.742 0.013 -0.239 1.00 98.69 96 LEU A CA 1
ATOM 752 C C . LEU A 1 96 ? -9.296 1.078 0.764 1.00 98.69 96 LEU A C 1
ATOM 754 O O . LEU A 1 96 ? -9.707 1.013 1.922 1.00 98.69 96 LEU A O 1
ATOM 758 N N . GLY A 1 97 ? -8.523 2.078 0.334 1.00 98.62 97 GLY A N 1
ATOM 759 C CA . GLY A 1 97 ? -8.121 3.194 1.186 1.00 98.62 97 GLY A CA 1
ATOM 760 C C . GLY A 1 97 ? -9.322 3.975 1.728 1.00 98.62 97 GLY A C 1
ATOM 761 O O . GLY A 1 97 ? -9.438 4.162 2.939 1.00 98.62 97 GLY A O 1
ATOM 762 N N . ILE A 1 98 ? -10.285 4.336 0.873 1.00 98.69 98 ILE A N 1
ATOM 763 C CA . ILE A 1 98 ? -11.535 4.994 1.294 1.00 98.69 98 ILE A CA 1
ATOM 764 C C . ILE A 1 98 ? -12.315 4.104 2.273 1.00 98.69 98 ILE A C 1
ATOM 766 O O . ILE A 1 98 ? -12.799 4.576 3.305 1.00 98.69 98 ILE A O 1
ATOM 770 N N . GLY A 1 99 ? -12.389 2.800 1.999 1.00 98.38 99 GLY A N 1
ATOM 771 C CA . GLY A 1 99 ? -13.088 1.827 2.837 1.00 98.38 99 GLY A CA 1
ATOM 772 C C . GLY A 1 99 ? -12.569 1.744 4.278 1.00 98.38 99 GLY A C 1
ATOM 773 O O . GLY A 1 99 ? -13.334 1.380 5.173 1.00 98.38 99 GLY A O 1
ATOM 774 N N . VAL A 1 100 ? -11.309 2.112 4.542 1.00 98.19 100 VAL A N 1
ATOM 775 C CA . VAL A 1 100 ? -10.750 2.156 5.907 1.00 98.19 100 VAL A CA 1
ATOM 776 C C . VAL A 1 100 ? -11.380 3.267 6.755 1.00 98.19 100 VAL A C 1
ATOM 778 O O . VAL A 1 100 ? -11.534 3.089 7.967 1.00 98.19 100 VAL A O 1
ATOM 781 N N . PHE A 1 101 ? -11.785 4.383 6.143 1.00 97.88 101 PHE A N 1
ATOM 782 C CA . PHE A 1 101 ? -12.415 5.510 6.842 1.00 97.88 101 PHE A CA 1
ATOM 783 C C . PHE A 1 101 ? -13.878 5.254 7.210 1.00 97.88 101 PHE A C 1
ATOM 785 O O . PHE A 1 101 ? -14.424 5.949 8.065 1.00 97.88 101 PHE A O 1
ATOM 792 N N . ILE A 1 102 ? -14.508 4.239 6.614 1.00 97.50 102 ILE A N 1
ATOM 793 C CA . ILE A 1 102 ? -15.903 3.891 6.874 1.00 97.50 102 ILE A CA 1
ATOM 794 C C . ILE A 1 102 ? -15.946 2.786 7.943 1.00 97.50 102 ILE A C 1
ATOM 796 O O . ILE A 1 102 ? -15.531 1.658 7.659 1.00 97.50 102 ILE A O 1
ATOM 800 N N . PRO A 1 103 ? -16.471 3.037 9.162 1.00 94.19 103 PRO A N 1
ATOM 801 C CA . PRO A 1 103 ? -16.400 2.083 10.276 1.00 94.19 103 PRO A CA 1
ATOM 802 C C . PRO A 1 103 ? -16.934 0.685 9.941 1.00 94.19 103 PRO A C 1
ATOM 804 O O . PRO A 1 103 ? -16.326 -0.317 10.316 1.00 94.19 103 PRO A O 1
ATOM 807 N N . THR A 1 104 ? -18.026 0.621 9.175 1.00 96.88 104 THR A N 1
ATOM 808 C CA . THR A 1 104 ? -18.665 -0.624 8.724 1.00 96.88 104 THR A CA 1
ATOM 809 C C . THR A 1 104 ? -17.769 -1.452 7.798 1.00 96.88 104 THR A C 1
ATOM 811 O O . THR A 1 104 ? -17.811 -2.682 7.834 1.00 96.88 104 THR A O 1
ATOM 814 N N . PHE A 1 105 ? -16.929 -0.802 6.985 1.00 96.94 105 PHE A N 1
ATOM 815 C CA . PHE A 1 105 ? -16.064 -1.470 6.007 1.00 96.94 105 PHE A CA 1
ATOM 816 C C . PHE A 1 105 ? -14.618 -1.623 6.473 1.00 96.94 105 PHE A C 1
ATOM 818 O O . PHE A 1 105 ? -13.926 -2.495 5.953 1.00 96.94 105 PHE A O 1
ATOM 825 N N . LYS A 1 106 ? -14.174 -0.881 7.494 1.00 96.38 106 LYS A N 1
ATOM 826 C CA . LYS A 1 106 ? -12.776 -0.816 7.947 1.00 96.38 106 LYS A CA 1
ATOM 827 C C . LYS A 1 106 ? -12.071 -2.172 8.036 1.00 96.38 106 LYS A C 1
ATOM 829 O O . LYS A 1 106 ? -10.988 -2.341 7.482 1.00 96.38 106 LYS A O 1
ATOM 834 N N . LYS A 1 107 ? -12.673 -3.169 8.696 1.00 96.50 107 LYS A N 1
ATOM 835 C CA . LYS A 1 107 ? -12.061 -4.509 8.832 1.00 96.50 107 LYS A CA 1
ATOM 836 C C . LYS A 1 107 ? -11.924 -5.245 7.498 1.00 96.50 107 LYS A C 1
ATOM 838 O O . LYS A 1 107 ? -10.931 -5.942 7.295 1.00 96.50 107 LYS A O 1
ATOM 843 N N . ARG A 1 108 ? -12.913 -5.105 6.609 1.00 98.06 108 ARG A N 1
ATOM 844 C CA . ARG A 1 108 ? -12.903 -5.706 5.266 1.00 98.06 108 ARG A CA 1
ATOM 845 C C . ARG A 1 108 ? -11.915 -4.983 4.358 1.00 98.06 108 ARG A C 1
ATOM 847 O O . ARG A 1 108 ? -11.162 -5.646 3.662 1.00 98.06 108 ARG A O 1
ATOM 854 N N . ALA A 1 109 ? -11.857 -3.657 4.440 1.00 98.25 109 ALA A N 1
ATOM 855 C CA . ALA A 1 109 ? -10.894 -2.836 3.722 1.00 98.25 109 ALA A CA 1
ATOM 856 C C . ALA A 1 109 ? -9.451 -3.196 4.104 1.00 98.25 109 ALA A C 1
ATOM 858 O O . ALA A 1 109 ? -8.657 -3.511 3.229 1.00 98.25 109 ALA A O 1
ATOM 859 N N . LEU A 1 110 ? -9.125 -3.282 5.400 1.00 98.19 110 LEU A N 1
ATOM 860 C CA . LEU A 1 110 ? -7.792 -3.708 5.850 1.00 98.19 110 LEU A CA 1
ATOM 861 C C . LEU A 1 110 ? -7.454 -5.146 5.419 1.00 98.19 110 LEU A C 1
ATOM 863 O O . LEU A 1 110 ? -6.313 -5.423 5.062 1.00 98.19 110 LEU A O 1
ATOM 867 N N . LEU A 1 111 ? -8.430 -6.063 5.411 1.00 98.44 111 LEU A N 1
ATOM 868 C CA . LEU A 1 111 ? -8.219 -7.401 4.848 1.00 98.44 111 LEU A CA 1
ATOM 869 C C . LEU A 1 111 ? -7.947 -7.342 3.336 1.00 98.44 111 LEU A C 1
ATOM 871 O O . LEU A 1 111 ? -7.054 -8.031 2.858 1.00 98.44 111 LEU A O 1
ATOM 875 N N . GLY A 1 112 ? -8.681 -6.509 2.600 1.00 98.50 112 GLY A N 1
ATOM 876 C CA . GLY A 1 112 ? -8.463 -6.291 1.173 1.00 98.50 112 GLY A CA 1
ATOM 877 C C . GLY A 1 112 ? -7.079 -5.716 0.879 1.00 98.50 112 GLY A C 1
ATOM 878 O O . GLY A 1 112 ? -6.400 -6.232 0.001 1.00 98.50 112 GLY A O 1
ATOM 879 N N . ILE A 1 113 ? -6.614 -4.731 1.659 1.00 98.62 113 ILE A N 1
ATOM 880 C CA . ILE A 1 113 ? -5.255 -4.174 1.530 1.00 98.62 113 ILE A CA 1
ATOM 881 C C . ILE A 1 113 ? -4.218 -5.273 1.770 1.00 98.62 113 ILE A C 1
ATOM 883 O O . ILE A 1 113 ? -3.293 -5.419 0.981 1.00 98.62 113 ILE A O 1
ATOM 887 N N . PHE A 1 114 ? -4.390 -6.091 2.814 1.00 98.62 114 PHE A N 1
ATOM 888 C CA . PHE A 1 114 ? -3.511 -7.236 3.067 1.00 98.62 114 PHE A CA 1
ATOM 889 C C . PHE A 1 114 ? -3.430 -8.178 1.855 1.00 98.62 114 PHE A C 1
ATOM 891 O O . PHE A 1 114 ? -2.333 -8.500 1.404 1.00 98.62 114 PHE A O 1
ATOM 898 N N . LEU A 1 115 ? -4.576 -8.589 1.305 1.00 98.56 115 LEU A N 1
ATOM 899 C CA . LEU A 1 115 ? -4.624 -9.492 0.152 1.00 98.56 115 LEU A CA 1
ATOM 900 C C . LEU A 1 115 ? -4.019 -8.857 -1.105 1.00 98.56 115 LEU A C 1
ATOM 902 O O . LEU A 1 115 ? -3.290 -9.530 -1.830 1.00 98.56 115 LEU A O 1
ATOM 906 N N . LEU A 1 116 ? -4.264 -7.566 -1.335 1.00 98.44 116 LEU A N 1
ATOM 907 C CA . LEU A 1 116 ? -3.683 -6.828 -2.454 1.00 98.44 116 LEU A CA 1
ATOM 908 C C . LEU A 1 116 ? -2.154 -6.776 -2.352 1.00 98.44 116 LEU A C 1
ATOM 910 O O . LEU A 1 116 ? -1.457 -7.063 -3.321 1.00 98.44 116 LEU A O 1
ATOM 914 N N . MET A 1 117 ? -1.617 -6.491 -1.163 1.00 98.38 117 MET A N 1
ATOM 915 C CA . MET A 1 117 ? -0.169 -6.464 -0.947 1.00 98.38 117 MET A CA 1
ATOM 916 C C . MET A 1 117 ? 0.468 -7.849 -1.122 1.00 98.38 117 MET A C 1
ATOM 918 O O . MET A 1 117 ? 1.581 -7.952 -1.641 1.00 98.38 117 MET A O 1
ATOM 922 N N . VAL A 1 118 ? -0.231 -8.922 -0.740 1.00 98.44 118 VAL A N 1
ATOM 923 C CA . VAL A 1 118 ? 0.208 -10.295 -1.037 1.00 98.44 118 VAL A CA 1
ATOM 924 C C . VAL A 1 118 ? 0.212 -10.546 -2.547 1.00 98.44 118 VAL A C 1
ATOM 926 O O . VAL A 1 118 ? 1.171 -11.119 -3.055 1.00 98.44 118 VAL A O 1
ATOM 929 N N . ALA A 1 119 ? -0.799 -10.073 -3.278 1.00 97.50 119 ALA A N 1
ATOM 930 C CA . ALA A 1 119 ? -0.880 -10.224 -4.731 1.00 97.50 119 ALA A CA 1
ATOM 931 C C . ALA A 1 119 ? 0.221 -9.456 -5.490 1.00 97.50 119 ALA A C 1
ATOM 933 O O . ALA A 1 119 ? 0.658 -9.905 -6.547 1.00 97.50 119 ALA A O 1
ATOM 934 N N . PHE A 1 120 ? 0.716 -8.338 -4.951 1.00 97.00 120 PHE A N 1
ATOM 935 C CA . PHE A 1 120 ? 1.838 -7.590 -5.539 1.00 97.00 120 PHE A CA 1
ATOM 936 C C . PHE A 1 120 ? 3.214 -8.194 -5.238 1.00 97.00 120 PHE A C 1
ATOM 938 O O . PHE A 1 120 ? 4.174 -7.930 -5.961 1.00 97.00 120 PHE A O 1
ATOM 945 N N . LEU A 1 121 ? 3.348 -9.013 -4.191 1.00 97.75 121 LEU A N 1
ATOM 946 C CA . LEU A 1 121 ? 4.639 -9.582 -3.799 1.00 97.75 121 LEU A CA 1
ATOM 947 C C . LEU A 1 121 ? 5.309 -10.415 -4.915 1.00 97.75 121 LEU A C 1
ATOM 949 O O . LEU A 1 121 ? 6.495 -10.184 -5.157 1.00 97.75 121 LEU A O 1
ATOM 953 N N . PRO A 1 122 ? 4.607 -11.308 -5.647 1.00 96.44 122 PRO A N 1
ATOM 954 C CA . PRO A 1 122 ? 5.193 -12.028 -6.777 1.00 96.44 122 PRO A CA 1
ATOM 955 C C . PRO A 1 122 ? 5.784 -11.111 -7.852 1.00 96.44 122 PRO A C 1
ATOM 957 O O . PRO A 1 122 ? 6.838 -11.427 -8.394 1.00 96.44 122 PRO A O 1
ATOM 960 N N . ILE A 1 123 ? 5.153 -9.961 -8.124 1.00 94.81 123 ILE A N 1
ATOM 961 C CA . ILE A 1 123 ? 5.626 -8.986 -9.119 1.00 94.81 123 ILE A CA 1
ATOM 962 C C . ILE A 1 123 ? 6.976 -8.402 -8.683 1.00 94.81 123 ILE A C 1
ATOM 964 O O . ILE A 1 123 ? 7.922 -8.355 -9.467 1.00 94.81 123 ILE A O 1
ATOM 968 N N . HIS A 1 124 ? 7.098 -8.017 -7.411 1.00 96.12 124 HIS A N 1
ATOM 969 C CA . HIS A 1 124 ? 8.338 -7.463 -6.864 1.00 96.12 124 HIS A CA 1
ATOM 970 C C . HIS A 1 124 ? 9.465 -8.496 -6.760 1.00 96.12 124 HIS A C 1
ATOM 972 O O . HIS A 1 124 ? 10.621 -8.161 -7.015 1.00 96.12 124 HIS A O 1
ATOM 978 N N . ILE A 1 125 ? 9.139 -9.748 -6.417 1.00 96.81 125 ILE A N 1
ATOM 979 C CA . ILE A 1 125 ? 10.112 -10.848 -6.426 1.00 96.81 125 ILE A CA 1
ATOM 980 C C . ILE A 1 125 ? 10.605 -11.084 -7.852 1.00 96.81 125 ILE A C 1
ATOM 982 O O . ILE A 1 125 ? 11.811 -11.093 -8.082 1.00 96.81 125 ILE A O 1
ATOM 986 N N . TRP A 1 126 ? 9.686 -11.221 -8.812 1.00 94.56 126 TRP A N 1
ATOM 987 C CA . TRP A 1 126 ? 10.026 -11.417 -10.218 1.00 94.56 126 TRP A CA 1
ATOM 988 C C . TRP A 1 126 ? 10.942 -10.304 -10.739 1.00 94.56 126 TRP A C 1
ATOM 990 O O . TRP A 1 126 ? 11.952 -10.586 -11.381 1.00 94.56 126 TRP A O 1
ATOM 1000 N N . ASP A 1 127 ? 10.631 -9.042 -10.437 1.00 94.56 127 ASP A N 1
ATOM 1001 C CA . ASP A 1 127 ? 11.444 -7.905 -10.870 1.00 94.56 127 ASP A CA 1
ATOM 1002 C C . ASP A 1 127 ? 12.856 -7.906 -10.263 1.00 94.56 127 ASP A C 1
ATOM 1004 O O . ASP A 1 127 ? 13.830 -7.665 -10.973 1.00 94.56 127 ASP A O 1
ATOM 1008 N N . ALA A 1 128 ? 12.998 -8.252 -8.979 1.00 95.62 128 ALA A N 1
ATOM 1009 C CA . ALA A 1 128 ? 14.304 -8.326 -8.318 1.00 95.62 128 ALA A CA 1
ATOM 10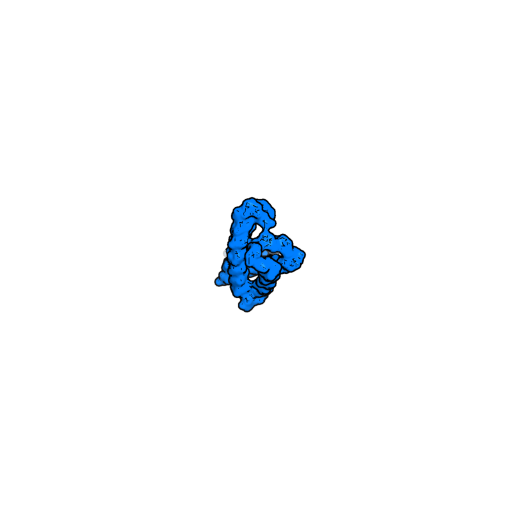10 C C . ALA A 1 128 ? 15.192 -9.472 -8.842 1.00 95.62 128 ALA A C 1
ATOM 1012 O O . ALA A 1 128 ? 16.429 -9.403 -8.766 1.00 95.62 128 ALA A O 1
ATOM 1013 N N . LEU A 1 129 ? 14.576 -10.530 -9.378 1.00 94.94 129 LEU A N 1
ATOM 1014 C CA . LEU A 1 129 ? 15.287 -11.666 -9.962 1.00 94.94 129 LEU A CA 1
ATOM 1015 C C . LEU A 1 129 ? 15.883 -11.351 -11.340 1.00 94.94 129 LEU A C 1
ATOM 1017 O O . LEU A 1 129 ? 16.911 -11.936 -11.679 1.00 94.94 129 LEU A O 1
ATOM 1021 N N . LYS A 1 130 ? 15.325 -10.394 -12.095 1.00 93.38 130 LYS A N 1
ATOM 1022 C CA . LYS A 1 130 ? 15.891 -9.950 -13.383 1.00 93.38 130 LYS A CA 1
ATOM 1023 C C . LYS A 1 130 ? 17.333 -9.480 -13.220 1.00 93.38 130 LYS A C 1
ATOM 1025 O O . LYS A 1 130 ? 17.694 -8.932 -12.180 1.00 93.38 130 LYS A O 1
ATOM 1030 N N . GLU A 1 131 ? 18.158 -9.657 -14.249 1.00 92.88 131 GLU A N 1
ATOM 1031 C CA . GLU A 1 131 ? 19.517 -9.098 -14.276 1.00 92.88 131 GLU A CA 1
ATOM 1032 C C . GLU A 1 131 ? 19.476 -7.571 -14.125 1.00 92.88 131 GLU A C 1
ATOM 1034 O O . GLU A 1 131 ? 20.142 -7.017 -13.251 1.00 92.88 131 GLU A O 1
ATOM 1039 N N . ASN A 1 132 ? 18.574 -6.935 -14.878 1.00 93.31 132 ASN A N 1
ATOM 1040 C CA . ASN A 1 132 ? 18.260 -5.513 -14.804 1.00 93.31 132 ASN A CA 1
ATOM 1041 C C . ASN A 1 132 ? 16.803 -5.329 -14.331 1.00 93.31 132 ASN A C 1
ATOM 1043 O O . ASN A 1 132 ? 15.880 -5.550 -15.122 1.00 93.31 132 ASN A O 1
ATOM 1047 N N . PRO A 1 133 ? 16.570 -4.978 -13.051 1.00 94.62 133 PRO A N 1
ATOM 1048 C CA . PRO A 1 133 ? 15.236 -4.665 -12.542 1.00 94.62 133 PRO A CA 1
ATOM 1049 C C . PRO A 1 133 ? 14.600 -3.496 -13.294 1.00 94.62 133 PRO A C 1
ATOM 1051 O O . PRO A 1 133 ? 15.294 -2.598 -13.770 1.00 94.62 133 PRO A O 1
ATOM 1054 N N . ALA A 1 134 ? 13.271 -3.475 -13.365 1.00 92.00 134 ALA A N 1
ATOM 1055 C CA . ALA A 1 134 ? 12.548 -2.454 -14.114 1.00 92.00 134 ALA A CA 1
ATOM 1056 C C . ALA A 1 134 ? 12.669 -1.053 -13.492 1.00 92.00 134 ALA A C 1
ATOM 1058 O O . ALA A 1 134 ? 12.535 -0.052 -14.194 1.00 92.00 134 ALA A O 1
ATOM 1059 N N . ILE A 1 135 ? 12.905 -0.973 -12.177 1.00 89.56 135 ILE A N 1
ATOM 1060 C CA . ILE A 1 135 ? 13.018 0.295 -11.451 1.00 89.56 135 ILE A CA 1
ATOM 1061 C C . ILE A 1 135 ? 14.227 0.269 -10.516 1.00 89.56 135 ILE A C 1
ATOM 1063 O O . ILE A 1 135 ? 14.228 -0.429 -9.497 1.00 89.56 135 ILE A O 1
ATOM 1067 N N . GLY A 1 136 ? 15.194 1.142 -10.796 1.00 92.12 136 GLY A N 1
ATOM 1068 C CA . GLY A 1 136 ? 16.376 1.342 -9.961 1.00 92.12 136 GLY A CA 1
ATOM 1069 C C . GLY A 1 136 ? 17.364 0.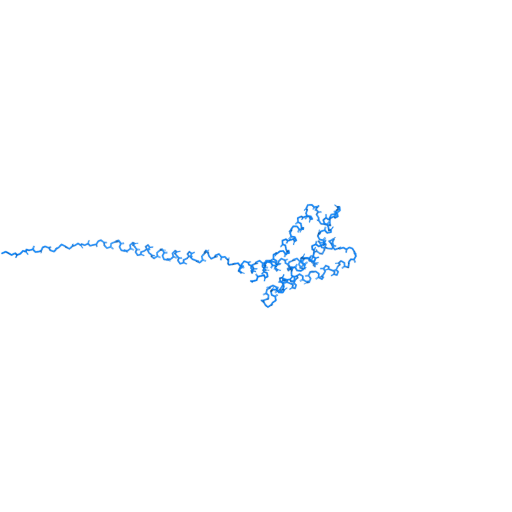175 -10.019 1.00 92.12 136 GLY A C 1
ATOM 1070 O O . GLY A 1 136 ? 17.339 -0.652 -10.923 1.00 92.12 136 GLY A O 1
ATOM 1071 N N . THR A 1 137 ? 18.273 0.121 -9.046 1.00 95.62 137 THR A N 1
ATOM 1072 C CA . THR A 1 137 ? 19.297 -0.931 -8.966 1.00 95.62 137 THR A CA 1
ATOM 1073 C C . THR A 1 137 ? 18.753 -2.212 -8.322 1.00 95.62 137 THR A C 1
ATOM 1075 O O . THR A 1 137 ? 17.729 -2.193 -7.635 1.00 95.62 137 THR A O 1
ATOM 1078 N N . LYS A 1 138 ? 19.487 -3.329 -8.448 1.00 95.31 138 LYS A N 1
ATOM 1079 C CA . LYS A 1 138 ? 19.227 -4.585 -7.708 1.00 95.31 138 LYS A CA 1
ATOM 1080 C C . LYS A 1 138 ? 18.987 -4.355 -6.214 1.00 95.31 138 LYS A C 1
ATOM 1082 O O . LYS A 1 138 ? 18.045 -4.904 -5.650 1.00 95.31 138 LYS A O 1
ATOM 1087 N N . THR A 1 139 ? 19.790 -3.502 -5.581 1.00 96.31 139 THR A N 1
ATOM 1088 C CA . THR A 1 139 ? 19.634 -3.160 -4.161 1.00 96.31 139 THR A CA 1
ATOM 1089 C C . THR A 1 139 ? 18.288 -2.493 -3.885 1.00 96.31 139 THR A C 1
ATOM 1091 O O . THR A 1 139 ? 17.604 -2.869 -2.936 1.00 96.31 139 THR A O 1
ATOM 1094 N N . VAL A 1 140 ? 17.867 -1.549 -4.733 1.00 96.00 140 VAL A N 1
ATOM 1095 C CA . VAL A 1 140 ? 16.559 -0.883 -4.605 1.00 96.00 140 VAL A CA 1
ATOM 1096 C C . VAL A 1 140 ? 15.417 -1.888 -4.774 1.00 96.00 140 VAL A C 1
ATOM 1098 O O . VAL A 1 140 ? 14.458 -1.855 -4.004 1.00 96.00 140 VAL A O 1
ATOM 1101 N N . ALA A 1 141 ? 15.530 -2.821 -5.722 1.00 96.31 141 ALA A N 1
ATOM 1102 C CA . ALA A 1 141 ? 14.541 -3.881 -5.910 1.00 96.31 141 ALA A CA 1
ATOM 1103 C C . ALA A 1 141 ? 14.416 -4.796 -4.674 1.00 96.31 141 ALA A C 1
ATOM 1105 O O . ALA A 1 141 ? 13.303 -5.108 -4.253 1.00 96.31 141 ALA A O 1
ATOM 1106 N N . LEU A 1 142 ? 15.531 -5.157 -4.029 1.00 96.81 142 LEU A N 1
ATOM 1107 C CA . LEU A 1 142 ? 15.518 -5.944 -2.787 1.00 96.81 142 LEU A CA 1
ATOM 1108 C C . LEU A 1 142 ? 14.917 -5.169 -1.604 1.00 96.81 142 LEU A C 1
ATOM 1110 O O . LEU A 1 142 ? 14.107 -5.718 -0.855 1.00 96.81 142 LEU A O 1
ATOM 1114 N N . VAL A 1 143 ? 15.251 -3.883 -1.456 1.00 97.25 143 VAL A N 1
ATOM 1115 C CA . VAL A 1 143 ? 14.643 -3.011 -0.433 1.00 97.25 143 VAL A CA 1
ATOM 1116 C C . VAL A 1 143 ? 13.128 -2.931 -0.622 1.00 97.25 143 VAL A C 1
ATOM 1118 O O . VAL A 1 143 ? 12.384 -3.008 0.355 1.00 97.25 143 VAL A O 1
ATOM 1121 N N . ARG A 1 144 ? 12.656 -2.850 -1.871 1.00 96.44 144 ARG A N 1
ATOM 1122 C CA . ARG A 1 144 ? 11.225 -2.844 -2.202 1.00 96.44 144 ARG A CA 1
ATOM 1123 C C . ARG A 1 144 ? 10.513 -4.101 -1.711 1.00 96.44 144 ARG A C 1
ATOM 1125 O O . ARG A 1 144 ? 9.419 -3.984 -1.173 1.00 96.44 144 ARG A O 1
ATOM 1132 N N . ILE A 1 145 ? 11.132 -5.279 -1.820 1.00 97.69 145 ILE A N 1
ATOM 1133 C CA . ILE A 1 145 ? 10.578 -6.522 -1.254 1.00 97.69 145 ILE A CA 1
ATOM 1134 C C . ILE A 1 145 ? 10.468 -6.411 0.271 1.00 97.69 145 ILE A C 1
ATOM 1136 O O . ILE A 1 145 ? 9.428 -6.749 0.834 1.00 97.69 145 ILE A O 1
ATOM 1140 N N . GLY A 1 146 ? 11.496 -5.888 0.944 1.00 98.00 146 GLY A N 1
ATOM 1141 C CA . GLY A 1 146 ? 11.449 -5.641 2.389 1.00 98.00 146 GLY A CA 1
ATOM 1142 C C . GLY A 1 146 ? 10.298 -4.711 2.788 1.00 98.00 146 GLY A C 1
ATOM 1143 O O . GLY A 1 146 ? 9.519 -5.034 3.686 1.00 98.00 146 GLY A O 1
ATOM 1144 N N . ILE A 1 147 ? 10.132 -3.598 2.067 1.00 97.44 147 ILE A N 1
ATOM 1145 C CA . ILE A 1 147 ? 9.003 -2.674 2.244 1.00 97.44 147 ILE A CA 1
ATOM 1146 C C . ILE A 1 147 ? 7.672 -3.392 1.977 1.00 97.44 147 ILE A C 1
ATOM 1148 O O . ILE A 1 147 ? 6.736 -3.240 2.758 1.00 97.44 147 ILE A O 1
ATOM 1152 N N . GLN A 1 148 ? 7.589 -4.226 0.938 1.00 98.00 148 GLN A N 1
ATOM 1153 C CA . GLN A 1 148 ? 6.381 -4.978 0.601 1.00 98.00 148 GLN A CA 1
ATOM 1154 C C . GLN A 1 148 ? 5.961 -5.921 1.735 1.00 98.00 148 GLN A C 1
ATOM 1156 O O . GLN A 1 148 ? 4.783 -5.985 2.073 1.00 98.00 148 GLN A O 1
ATOM 1161 N N . LEU A 1 149 ? 6.906 -6.616 2.375 1.00 98.31 149 LEU A N 1
ATOM 1162 C CA . LEU A 1 149 ? 6.615 -7.482 3.523 1.00 98.31 149 LEU A CA 1
ATOM 1163 C C . LEU A 1 149 ? 6.078 -6.687 4.722 1.00 98.31 149 LEU A C 1
ATOM 1165 O O . LEU A 1 149 ? 5.149 -7.137 5.398 1.00 98.31 149 LEU A O 1
ATOM 1169 N N . VAL A 1 150 ? 6.605 -5.482 4.954 1.00 98.25 150 VAL A N 1
ATOM 1170 C CA . VAL A 1 150 ? 6.058 -4.563 5.963 1.00 98.25 150 VAL A CA 1
ATOM 1171 C C . VAL A 1 150 ? 4.631 -4.153 5.587 1.00 98.25 150 VAL A C 1
ATOM 1173 O O . VAL A 1 150 ? 3.729 -4.265 6.418 1.00 98.25 150 VAL A O 1
ATOM 1176 N N . LEU A 1 151 ? 4.391 -3.758 4.335 1.00 97.81 151 LEU A N 1
ATOM 1177 C CA . LEU A 1 151 ? 3.064 -3.373 3.840 1.00 97.81 151 LEU A CA 1
ATOM 1178 C C . LEU A 1 151 ? 2.049 -4.524 3.856 1.00 97.81 151 LEU A C 1
ATOM 1180 O O . LEU A 1 151 ? 0.856 -4.268 3.987 1.00 97.81 151 LEU A O 1
ATOM 1184 N N . ILE A 1 152 ? 2.492 -5.781 3.804 1.00 98.44 152 ILE A N 1
ATOM 1185 C CA . ILE A 1 152 ? 1.645 -6.952 4.067 1.00 98.44 152 ILE A CA 1
ATOM 1186 C C . ILE A 1 152 ? 1.314 -7.042 5.564 1.00 98.44 152 ILE A C 1
ATOM 1188 O O . ILE A 1 152 ? 0.156 -7.201 5.950 1.00 98.44 152 ILE A O 1
ATOM 1192 N N . TYR A 1 153 ? 2.309 -6.929 6.443 1.00 98.12 153 TYR A N 1
ATOM 1193 C CA . TYR A 1 153 ? 2.109 -7.130 7.879 1.00 98.12 153 TYR A CA 1
ATOM 1194 C C . TYR A 1 153 ? 1.209 -6.066 8.534 1.00 98.12 153 TYR A C 1
ATOM 1196 O O . TYR A 1 153 ? 0.332 -6.397 9.339 1.00 98.12 153 TYR A O 1
ATOM 1204 N N . LEU A 1 154 ? 1.402 -4.788 8.199 1.00 97.56 154 LEU A N 1
ATOM 1205 C CA . LEU A 1 154 ? 0.714 -3.667 8.848 1.00 97.56 154 LEU A CA 1
ATOM 1206 C C . LEU A 1 154 ? -0.829 -3.726 8.772 1.00 97.56 154 LEU A C 1
ATOM 1208 O O . LEU A 1 154 ? -1.456 -3.613 9.829 1.00 97.56 154 LEU A O 1
ATOM 1212 N N . PRO A 1 155 ? -1.484 -3.929 7.610 1.00 97.56 155 PRO A N 1
ATOM 1213 C CA . PRO A 1 155 ? -2.943 -4.023 7.536 1.00 97.56 155 PRO A CA 1
ATOM 1214 C C . PRO A 1 155 ? -3.487 -5.256 8.271 1.00 97.56 155 PRO A C 1
ATOM 1216 O O . PRO A 1 155 ? -4.527 -5.172 8.929 1.00 97.56 155 PRO A O 1
ATOM 1219 N N . TRP A 1 156 ? -2.767 -6.385 8.244 1.00 96.94 156 TRP A N 1
ATOM 1220 C CA . TRP A 1 156 ? -3.126 -7.573 9.022 1.00 96.94 156 TRP A CA 1
ATOM 1221 C C . TRP A 1 156 ? -3.111 -7.296 10.528 1.00 96.94 156 TRP A C 1
ATOM 1223 O O . TRP A 1 156 ? -4.041 -7.680 11.245 1.00 96.94 156 TRP A O 1
ATOM 1233 N N . PHE A 1 157 ? -2.079 -6.600 11.003 1.00 95.81 157 PHE A N 1
ATOM 1234 C CA . PHE A 1 157 ? -1.950 -6.191 12.396 1.00 95.81 157 PHE A CA 1
ATOM 1235 C C . PHE A 1 157 ? -3.012 -5.156 12.800 1.00 95.81 157 PHE A C 1
ATOM 1237 O O . PHE A 1 157 ? -3.642 -5.303 13.850 1.00 95.81 157 PHE A O 1
ATOM 1244 N N . ALA A 1 158 ? -3.256 -4.148 11.956 1.00 94.88 158 ALA A N 1
ATOM 1245 C CA . ALA A 1 158 ? -4.240 -3.091 12.191 1.00 94.88 158 ALA A CA 1
ATOM 1246 C C . ALA A 1 158 ? -5.691 -3.605 12.205 1.00 94.88 158 ALA A C 1
ATOM 1248 O O . ALA A 1 158 ? -6.543 -3.010 12.863 1.00 94.88 158 ALA A O 1
ATOM 1249 N N . ARG A 1 159 ? -5.981 -4.707 11.496 1.00 92.94 159 ARG A N 1
ATOM 1250 C CA . ARG A 1 159 ? -7.315 -5.332 11.420 1.00 92.94 159 ARG A CA 1
ATOM 1251 C C . ARG A 1 159 ? -7.730 -6.053 12.703 1.00 92.94 159 ARG A C 1
ATOM 1253 O O . ARG A 1 159 ? -8.926 -6.160 12.975 1.00 92.94 159 ARG A O 1
ATOM 1260 N N . LYS A 1 160 ? -6.769 -6.631 13.429 1.00 80.75 160 LYS A N 1
ATOM 1261 C CA . LYS A 1 160 ? -7.037 -7.397 14.651 1.00 80.75 160 LYS A CA 1
ATOM 1262 C C . LYS A 1 160 ? -7.435 -6.413 15.745 1.00 80.75 160 LYS A C 1
ATOM 1264 O O . LYS A 1 160 ? -6.562 -5.726 16.260 1.00 80.75 160 LYS A O 1
ATOM 1269 N N . ASP A 1 161 ? -8.714 -6.333 16.081 1.00 62.47 161 ASP A N 1
ATOM 1270 C CA . ASP A 1 161 ? -9.176 -5.659 17.300 1.00 62.47 161 ASP A CA 1
ATOM 1271 C C . ASP A 1 161 ? -9.114 -6.627 18.476 1.00 62.47 161 ASP A C 1
ATOM 1273 O O . ASP A 1 161 ? -9.630 -7.755 18.306 1.00 62.47 161 ASP A O 1
#

Foldseek 3Di:
DDDDDDDDDDPPDPVVVVVVVVVVVVVVVVVVVVVVVPPDQDLLNVLLVLLLVQLVVLLVVLVCLVVPVLVPLLLDDPVDPSNVVSNVSSVLSNVLSVLCVPPVRNLVSLVSQLVSLVVCLVSLVVQLPDPHRSDDDNVVSVVVNVVSVVSNVSSVSSNPD

pLDDT: mean 86.26, std 17.16, range [45.44, 98.88]

Radius of gyration: 32.31 Å; chains: 1; bounding box: 38×46×12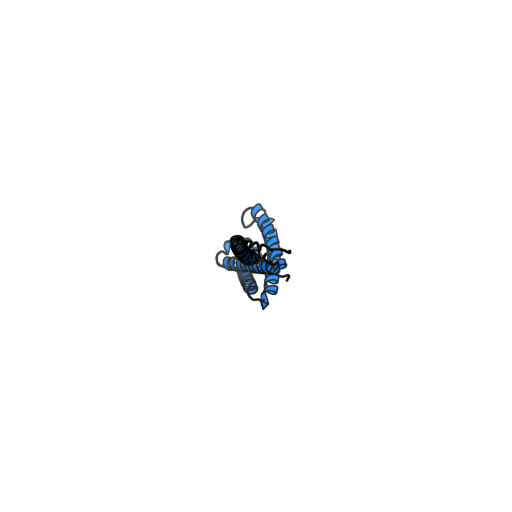1 Å